Protein AF-A0A1C5R8M7-F1 (afdb_monomer)

Nearest PDB structures (foldseek):
  8i9p-assembly1_LT  TM=1.508E-01  e=4.311E-01  Thermochaetoides thermophila DSM 1495
  6s0x-assembly1_v  TM=2.253E-01  e=4.086E+00  Staphylococcus aureus
  8bsj-assembly1_LU  TM=1.928E-01  e=3.606E+00  Giardia duodenalis
  9c0j-assembly1_A  TM=2.079E-01  e=6.326E+00  Klebsiella pneumoniae

pLDDT: mean 79.64, std 15.18, range [42.84, 93.69]

Structure (mmCIF, N/CA/C/O backbone):
data_AF-A0A1C5R8M7-F1
#
_entry.id   AF-A0A1C5R8M7-F1
#
loop_
_atom_site.group_PDB
_atom_site.id
_atom_site.type_symbol
_atom_site.label_atom_id
_atom_site.label_alt_id
_atom_site.label_comp_id
_atom_site.label_asym_id
_atom_site.label_entity_id
_atom_site.label_seq_id
_atom_site.pdbx_PDB_ins_code
_atom_site.Cartn_x
_atom_site.Cartn_y
_atom_site.Cartn_z
_atom_site.occupancy
_atom_site.B_iso_or_equiv
_atom_site.auth_seq_id
_atom_site.auth_comp_id
_atom_site.auth_asym_id
_atom_site.auth_atom_id
_atom_site.pdbx_PDB_model_num
ATOM 1 N N . MET A 1 1 ? 1.279 -1.368 -1.017 1.00 90.62 1 MET A N 1
ATOM 2 C CA . MET A 1 1 ? -0.050 -0.780 -0.756 1.00 90.62 1 MET A CA 1
ATOM 3 C C . MET A 1 1 ? -0.664 -1.427 0.472 1.00 90.62 1 MET A C 1
ATOM 5 O O . MET A 1 1 ? -0.602 -2.647 0.575 1.00 90.62 1 MET A O 1
ATOM 9 N N . TYR A 1 2 ? -1.199 -0.634 1.396 1.00 90.81 2 TYR A N 1
ATOM 10 C CA . TYR A 1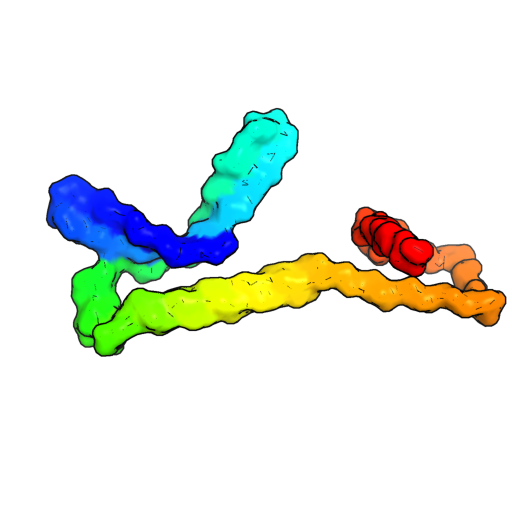 2 ? -1.925 -1.104 2.579 1.00 90.81 2 TYR A CA 1
ATOM 11 C C . TYR A 1 2 ? -2.940 -0.054 3.053 1.00 90.81 2 TYR A C 1
ATOM 13 O O . TYR A 1 2 ? -2.838 1.127 2.704 1.00 90.81 2 TYR A O 1
ATOM 21 N N . LEU A 1 3 ? -3.914 -0.489 3.857 1.00 92.38 3 LEU A N 1
ATOM 22 C CA . LEU A 1 3 ? -4.867 0.397 4.520 1.00 92.38 3 LEU A CA 1
ATOM 23 C C . LEU A 1 3 ? -4.213 1.015 5.762 1.00 92.38 3 LEU A C 1
ATOM 25 O O . LEU A 1 3 ? -3.926 0.325 6.739 1.00 92.38 3 LEU A O 1
ATOM 29 N N . LYS A 1 4 ? -3.962 2.323 5.729 1.00 92.50 4 LYS A N 1
ATOM 30 C CA . LYS A 1 4 ? -3.406 3.087 6.845 1.00 92.50 4 LYS A CA 1
ATOM 31 C C . LYS A 1 4 ? -4.534 3.648 7.703 1.00 92.50 4 LYS A C 1
ATOM 33 O O . LYS A 1 4 ? -5.408 4.357 7.203 1.00 92.50 4 LYS A O 1
ATOM 38 N N . LYS A 1 5 ? -4.461 3.373 9.004 1.00 92.19 5 LYS A N 1
ATOM 39 C CA . LYS A 1 5 ? -5.336 3.938 10.035 1.00 92.19 5 LYS A CA 1
ATOM 40 C C . LYS A 1 5 ? -4.555 5.030 10.761 1.00 92.19 5 LYS A C 1
ATOM 42 O O . LYS A 1 5 ? -3.517 4.738 11.348 1.00 92.19 5 LYS A O 1
ATOM 47 N N . THR A 1 6 ? -5.006 6.277 10.669 1.00 90.38 6 THR A N 1
ATOM 48 C CA . THR A 1 6 ? -4.362 7.408 11.357 1.00 90.38 6 THR A CA 1
ATOM 49 C C . THR A 1 6 ? -5.316 7.946 12.420 1.00 90.38 6 THR A C 1
ATOM 51 O O . THR A 1 6 ? -6.357 8.492 12.045 1.00 90.38 6 THR A O 1
ATOM 54 N N . PRO A 1 7 ? -5.013 7.781 13.718 1.00 90.06 7 PRO A N 1
ATOM 55 C CA . PRO A 1 7 ? -5.783 8.426 14.772 1.00 90.06 7 PRO A CA 1
ATOM 56 C C . PRO A 1 7 ? -5.433 9.918 14.838 1.00 90.06 7 PRO A C 1
ATOM 58 O O . PRO A 1 7 ? -4.262 10.28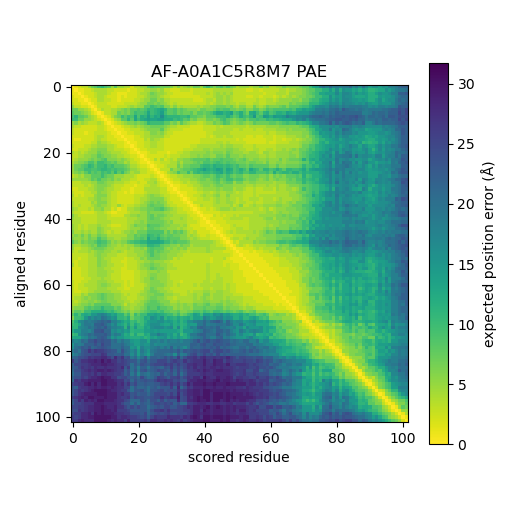9 14.756 1.00 90.06 7 PRO A O 1
ATOM 61 N N . ASN A 1 8 ? -6.441 10.775 14.986 1.00 86.75 8 ASN A N 1
ATOM 62 C CA . ASN A 1 8 ? -6.259 12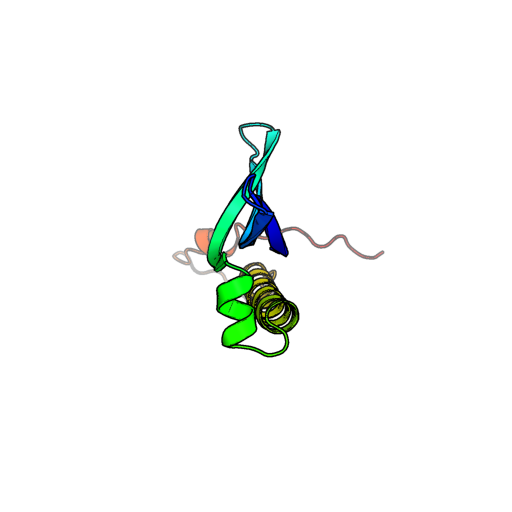.203 15.256 1.00 86.75 8 ASN A CA 1
ATOM 63 C C . ASN A 1 8 ? -6.405 12.513 16.753 1.00 86.75 8 ASN A C 1
ATOM 65 O O . ASN A 1 8 ? -7.012 11.740 17.492 1.00 86.75 8 ASN A O 1
ATOM 69 N N . LEU A 1 9 ? -5.935 13.696 17.176 1.00 79.19 9 LEU A N 1
ATOM 70 C CA . LEU A 1 9 ? -6.086 14.189 18.558 1.00 79.19 9 LEU A CA 1
ATOM 71 C C . LEU A 1 9 ? -7.543 14.178 19.053 1.00 79.19 9 LEU A C 1
ATOM 73 O O . LEU A 1 9 ? -7.788 13.955 20.230 1.00 79.19 9 LEU A O 1
ATOM 77 N N . ASN A 1 10 ? -8.511 14.356 18.150 1.00 80.50 10 ASN A N 1
ATOM 78 C CA . ASN A 1 10 ? -9.940 14.362 18.477 1.00 80.50 10 ASN A CA 1
ATOM 79 C C . ASN A 1 10 ? -10.548 12.947 18.600 1.00 80.50 10 ASN A C 1
ATOM 81 O O . ASN A 1 10 ? -11.766 12.807 18.540 1.00 80.50 10 ASN A O 1
ATOM 85 N N . GLY A 1 11 ? -9.732 11.887 18.651 1.00 84.31 11 GLY A N 1
ATOM 86 C CA . GLY A 1 11 ? -10.179 10.489 18.751 1.00 84.31 11 GLY A CA 1
ATOM 87 C C . GLY A 1 11 ? -10.718 9.881 17.450 1.00 84.31 11 GLY A C 1
ATOM 88 O O . GLY A 1 11 ? -10.910 8.673 17.364 1.00 84.31 11 GLY A O 1
ATOM 89 N N . ARG A 1 12 ? -10.916 10.689 16.403 1.00 88.00 12 ARG A N 1
ATOM 90 C CA . ARG A 1 12 ? -11.397 10.206 15.103 1.00 88.00 12 ARG A CA 1
ATOM 91 C C . ARG A 1 12 ? -10.305 9.457 14.348 1.00 88.00 12 ARG A C 1
ATOM 93 O O . ARG A 1 12 ? -9.175 9.941 14.231 1.00 88.00 12 ARG A O 1
ATOM 100 N N . ILE A 1 13 ? -10.666 8.314 13.770 1.00 91.00 13 ILE A N 1
ATOM 101 C CA . ILE A 1 13 ? -9.768 7.498 12.947 1.00 91.00 13 ILE A CA 1
ATOM 102 C C . ILE A 1 13 ? -10.009 7.816 11.472 1.00 91.00 13 ILE A C 1
ATOM 104 O O . ILE A 1 13 ? -11.116 7.655 10.955 1.00 91.00 13 ILE A O 1
ATOM 108 N N . ARG A 1 14 ? -8.953 8.239 10.774 1.00 90.50 14 ARG A N 1
ATOM 109 C CA . ARG A 1 14 ? -8.965 8.432 9.321 1.00 90.50 14 ARG A CA 1
ATOM 110 C C . ARG A 1 14 ? -8.394 7.209 8.611 1.00 90.50 14 ARG A C 1
ATOM 112 O O . ARG A 1 14 ? -7.308 6.735 8.960 1.00 90.50 14 ARG A O 1
ATOM 119 N N . LEU A 1 15 ? -9.097 6.747 7.580 1.00 91.69 15 LEU A N 1
ATOM 120 C CA . LEU A 1 15 ? -8.665 5.676 6.688 1.00 91.69 15 LEU A CA 1
ATOM 121 C C . LEU A 1 15 ? -8.112 6.244 5.374 1.00 91.69 15 LEU A C 1
ATOM 123 O O . LEU A 1 15 ? -8.756 7.056 4.702 1.00 91.69 15 LEU A O 1
ATOM 127 N N . SER A 1 16 ? -6.927 5.771 4.987 1.00 92.81 16 SER A N 1
ATOM 128 C CA . SER A 1 16 ? -6.293 6.090 3.703 1.00 92.81 16 SER A CA 1
ATOM 129 C C . SER A 1 16 ? -5.579 4.867 3.132 1.00 92.81 16 SER A C 1
ATOM 131 O O . SER A 1 16 ? -4.943 4.120 3.870 1.00 92.81 16 SER A O 1
ATOM 133 N N . ILE A 1 17 ? -5.615 4.685 1.814 1.00 92.94 17 ILE A N 1
ATOM 134 C CA . ILE A 1 17 ? -4.820 3.673 1.111 1.00 92.94 17 ILE A CA 1
ATOM 135 C C . ILE A 1 17 ? -3.478 4.293 0.734 1.00 92.94 17 ILE A C 1
ATOM 137 O O . ILE A 1 17 ? -3.408 5.295 0.015 1.00 92.94 17 ILE A O 1
ATOM 141 N N . VAL A 1 18 ? -2.400 3.690 1.224 1.00 93.69 18 VAL A N 1
ATOM 142 C CA . VAL A 1 18 ? -1.042 4.212 1.065 1.00 93.69 18 VAL A CA 1
ATOM 143 C C . VAL A 1 18 ? -0.159 3.166 0.409 1.00 93.69 18 VAL A C 1
ATOM 145 O O . VAL A 1 18 ? -0.231 1.976 0.714 1.00 93.69 18 VAL A O 1
ATOM 148 N N . ASP A 1 19 ? 0.709 3.616 -0.488 1.00 91.75 19 ASP A N 1
ATOM 149 C CA . A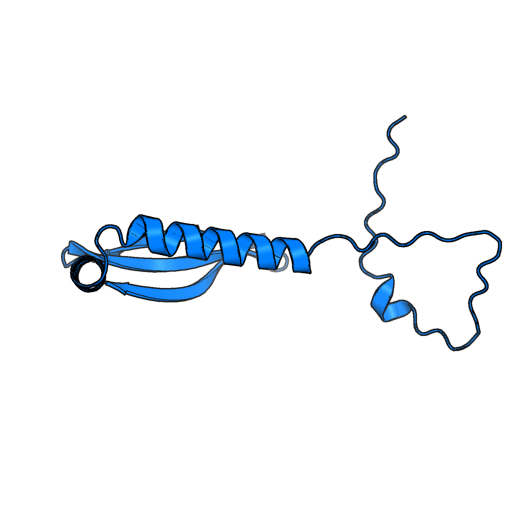SP A 1 19 ? 1.747 2.800 -1.095 1.00 91.75 19 ASP A CA 1
ATOM 150 C C . ASP A 1 19 ? 3.128 3.263 -0.664 1.00 91.75 19 ASP A C 1
ATOM 152 O O . ASP A 1 19 ? 3.461 4.445 -0.727 1.00 91.75 19 ASP A O 1
ATOM 156 N N . THR A 1 20 ? 3.942 2.317 -0.220 1.0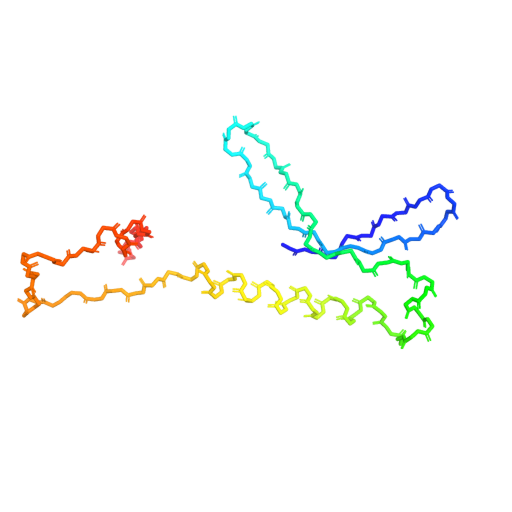0 90.88 20 THR A N 1
ATOM 157 C CA . THR A 1 20 ? 5.338 2.563 0.110 1.00 90.88 20 THR A CA 1
ATOM 158 C C . THR A 1 20 ? 6.191 2.340 -1.127 1.00 90.88 20 THR A C 1
ATOM 160 O O . THR A 1 20 ? 6.042 1.345 -1.837 1.00 90.88 20 THR A O 1
ATOM 163 N N . TYR A 1 21 ? 7.092 3.277 -1.392 1.00 89.69 21 TYR A N 1
ATOM 164 C CA . TYR A 1 21 ? 8.088 3.155 -2.446 1.00 89.69 21 TYR A CA 1
ATOM 165 C C . TYR A 1 21 ? 9.456 3.577 -1.919 1.00 89.69 21 TYR A C 1
ATOM 167 O O . TYR A 1 21 ? 9.565 4.403 -1.011 1.00 89.69 21 TYR A O 1
ATOM 175 N N . TYR A 1 22 ? 10.504 2.988 -2.484 1.00 88.44 22 TYR A N 1
ATOM 176 C CA . TYR A 1 22 ? 11.873 3.321 -2.126 1.00 88.44 22 TYR A CA 1
ATOM 177 C C . TYR A 1 22 ? 12.381 4.462 -3.008 1.00 88.44 22 TYR A C 1
ATOM 179 O O . TYR A 1 22 ? 12.394 4.347 -4.236 1.00 88.44 22 TYR A O 1
ATOM 187 N N . ASP A 1 23 ? 12.794 5.561 -2.384 1.00 88.62 23 ASP A N 1
ATOM 188 C CA . ASP A 1 23 ? 13.425 6.684 -3.068 1.00 88.62 23 ASP A CA 1
ATOM 189 C C . ASP A 1 23 ? 14.939 6.444 -3.135 1.00 88.62 23 ASP A C 1
ATOM 191 O O . ASP A 1 23 ? 15.649 6.574 -2.134 1.00 88.62 23 ASP A O 1
ATOM 195 N N . LYS A 1 24 ? 15.436 6.088 -4.327 1.00 87.00 24 LYS A N 1
ATOM 196 C CA . LYS A 1 24 ? 16.864 5.810 -4.556 1.00 87.00 24 LYS A CA 1
ATOM 197 C C . LYS A 1 24 ? 17.744 7.048 -4.372 1.00 87.00 24 LYS A C 1
ATOM 199 O O . LYS A 1 24 ? 18.888 6.900 -3.956 1.00 87.00 24 LYS A O 1
ATOM 204 N N . ALA A 1 25 ? 17.229 8.245 -4.659 1.00 89.50 25 ALA A N 1
ATOM 205 C CA . ALA A 1 25 ? 18.008 9.477 -4.561 1.00 89.50 25 ALA A CA 1
ATOM 206 C C . ALA A 1 25 ? 18.252 9.861 -3.098 1.00 89.50 25 ALA A C 1
ATOM 208 O O . ALA A 1 25 ? 19.350 10.268 -2.730 1.00 89.50 25 ALA A O 1
ATOM 209 N N . LYS A 1 26 ? 17.233 9.689 -2.249 1.00 86.75 26 LYS A N 1
ATOM 210 C CA . LYS A 1 26 ? 17.290 10.058 -0.825 1.00 86.75 26 LYS A CA 1
ATOM 211 C C . LYS A 1 26 ? 17.565 8.877 0.112 1.00 86.75 26 LYS A C 1
ATOM 213 O O . LYS A 1 26 ? 17.579 9.067 1.324 1.00 86.75 26 LYS A O 1
ATOM 218 N N . LYS A 1 27 ? 17.775 7.675 -0.445 1.00 90.69 27 LYS A N 1
ATOM 219 C CA . LYS A 1 27 ? 18.018 6.405 0.266 1.00 90.69 27 LYS A CA 1
ATOM 220 C C . LYS A 1 27 ? 17.008 6.127 1.390 1.00 90.69 27 LYS A C 1
ATOM 222 O O . LYS A 1 27 ? 17.357 5.531 2.406 1.00 90.69 27 LYS A O 1
ATOM 227 N N . CYS A 1 28 ? 15.756 6.554 1.225 1.00 88.44 28 CYS A N 1
ATOM 228 C CA . CYS A 1 28 ? 14.729 6.437 2.257 1.00 88.44 28 CYS A CA 1
ATOM 229 C C . CYS A 1 28 ? 13.400 5.915 1.700 1.00 88.44 28 CYS A C 1
ATOM 231 O O . CYS A 1 28 ? 13.049 6.121 0.536 1.00 88.44 28 CYS A O 1
ATOM 233 N N . SER A 1 29 ? 12.647 5.222 2.554 1.00 88.12 29 SER A N 1
ATOM 234 C CA . SER A 1 29 ? 11.309 4.737 2.221 1.00 88.12 29 SER A CA 1
ATOM 235 C C . SER A 1 29 ? 10.305 5.879 2.328 1.00 88.12 29 SER A C 1
ATOM 237 O O . SER A 1 29 ? 10.148 6.488 3.386 1.00 88.12 29 SER A O 1
ATOM 239 N N . ARG A 1 30 ? 9.599 6.158 1.233 1.00 90.38 30 ARG A N 1
ATOM 240 C CA . ARG A 1 30 ? 8.548 7.175 1.165 1.00 90.38 30 ARG A CA 1
ATOM 241 C C . ARG A 1 30 ? 7.179 6.525 1.051 1.00 90.38 30 ARG A C 1
ATOM 243 O O . ARG A 1 30 ? 7.027 5.400 0.581 1.00 90.38 30 ARG A O 1
ATOM 250 N N . GLN A 1 31 ? 6.168 7.266 1.484 1.00 91.56 31 GLN A N 1
ATOM 251 C CA . GLN A 1 31 ? 4.766 6.885 1.381 1.00 91.56 31 GLN A CA 1
ATOM 252 C C . GLN A 1 31 ? 4.076 7.798 0.366 1.00 91.56 31 GLN A C 1
ATOM 254 O O . GLN A 1 31 ? 4.210 9.018 0.438 1.00 91.56 31 GLN A O 1
ATOM 259 N N . LYS A 1 32 ? 3.345 7.210 -0.580 1.00 91.19 32 LYS A N 1
ATOM 260 C CA . LYS A 1 32 ? 2.446 7.906 -1.499 1.00 91.19 32 LYS A CA 1
ATOM 261 C C . LYS A 1 32 ? 1.014 7.526 -1.152 1.00 91.19 32 LYS A C 1
ATOM 263 O O . LYS A 1 32 ? 0.663 6.349 -1.173 1.00 91.19 32 LYS A O 1
ATOM 268 N N . THR A 1 33 ? 0.186 8.513 -0.845 1.00 91.81 33 THR A N 1
ATOM 269 C CA . THR A 1 33 ? -1.254 8.297 -0.678 1.00 91.81 33 THR A CA 1
ATOM 270 C C . THR A 1 33 ? -1.868 8.056 -2.053 1.00 91.81 33 THR A C 1
ATOM 272 O O . THR A 1 33 ? -1.701 8.889 -2.942 1.00 91.81 33 THR A O 1
ATOM 275 N N . ILE A 1 34 ? -2.524 6.910 -2.236 1.00 89.00 34 ILE A N 1
ATOM 276 C CA . ILE A 1 34 ? -3.222 6.577 -3.486 1.00 89.00 34 ILE A CA 1
ATOM 277 C C . ILE A 1 34 ? -4.651 7.093 -3.412 1.00 89.00 34 ILE A C 1
ATOM 279 O O . ILE A 1 34 ? -5.063 7.888 -4.246 1.00 89.00 34 ILE A O 1
ATOM 283 N N . GLU A 1 35 ? -5.380 6.677 -2.379 1.00 90.00 35 GLU A N 1
ATOM 284 C CA . GLU A 1 35 ? -6.772 7.059 -2.161 1.00 90.00 35 GLU A CA 1
ATOM 285 C C . GLU A 1 35 ? -6.952 7.485 -0.702 1.00 90.00 35 GLU A C 1
ATOM 287 O O . GLU A 1 35 ? -6.532 6.792 0.229 1.00 90.00 35 GLU A O 1
ATOM 292 N N . SER A 1 36 ? -7.576 8.643 -0.492 1.00 90.31 36 SER A N 1
ATOM 293 C CA . SER A 1 36 ? -8.061 9.053 0.828 1.00 90.31 36 SER A CA 1
ATOM 294 C C . SER A 1 36 ? -9.513 8.619 0.951 1.00 90.31 36 SER A C 1
ATOM 296 O O . SER A 1 36 ? -10.346 9.124 0.208 1.00 90.31 36 SER A O 1
ATOM 298 N N . ILE A 1 37 ? -9.809 7.697 1.867 1.00 89.94 37 ILE A N 1
ATOM 299 C CA . ILE A 1 37 ? -11.158 7.135 2.000 1.00 89.94 37 ILE A CA 1
ATOM 300 C C . ILE A 1 37 ? -12.044 8.086 2.809 1.00 89.94 37 ILE A C 1
ATOM 302 O O . ILE A 1 37 ? -13.140 8.422 2.376 1.00 89.94 37 ILE A O 1
ATOM 306 N N . GLY A 1 38 ? -11.561 8.534 3.973 1.00 89.75 38 GLY A N 1
ATOM 307 C CA . GLY A 1 38 ? -12.319 9.412 4.867 1.00 89.75 38 GLY A CA 1
ATOM 308 C C . GLY A 1 38 ? -12.282 8.954 6.322 1.00 89.75 38 GLY A C 1
ATOM 309 O O . GLY A 1 38 ? -11.296 8.359 6.767 1.00 89.75 38 GLY A O 1
ATOM 310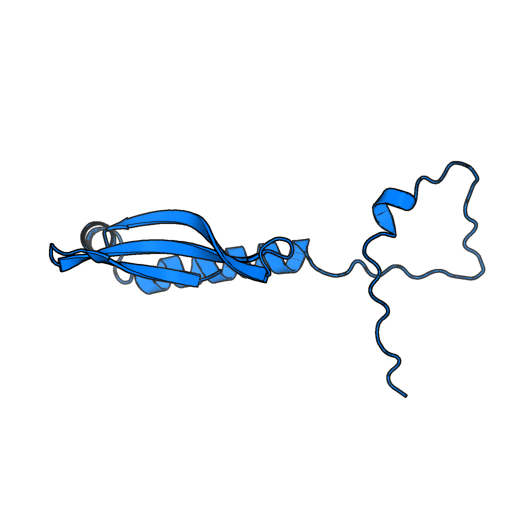 N N . TRP A 1 39 ? -13.339 9.269 7.068 1.00 90.56 39 TRP A N 1
ATOM 311 C CA . TRP A 1 39 ? -13.470 8.965 8.494 1.00 90.56 39 TRP A CA 1
ATOM 312 C C . TRP A 1 39 ? -14.143 7.617 8.727 1.00 90.56 39 TRP A C 1
ATOM 314 O O . TRP A 1 39 ? -15.114 7.289 8.051 1.00 90.56 39 TRP A O 1
ATOM 324 N N . LEU A 1 40 ? -13.653 6.859 9.709 1.00 89.12 40 LEU A N 1
ATOM 325 C CA . LEU A 1 40 ? -14.224 5.559 10.063 1.00 89.12 40 LEU A CA 1
ATOM 326 C C . LEU A 1 40 ? -15.706 5.677 10.470 1.00 89.12 40 LEU A C 1
ATOM 328 O O . LEU A 1 40 ? -16.523 4.932 9.939 1.00 89.12 40 LEU A O 1
ATOM 332 N N . ASP A 1 41 ? -16.060 6.684 11.276 1.00 87.62 41 ASP A N 1
ATOM 333 C CA . ASP A 1 41 ? -17.435 6.927 11.754 1.00 87.62 41 ASP A CA 1
ATOM 334 C C . ASP A 1 41 ? -18.464 7.097 10.620 1.00 87.62 41 ASP A C 1
ATOM 336 O O . ASP A 1 41 ? -19.635 6.737 10.741 1.00 87.62 41 ASP A O 1
ATOM 340 N N . GLU A 1 42 ? -18.053 7.695 9.500 1.00 89.75 42 GLU A N 1
ATOM 341 C CA . GLU A 1 42 ? -18.926 7.901 8.338 1.00 89.75 42 GLU A CA 1
ATOM 342 C C . GLU A 1 42 ? -19.090 6.622 7.514 1.00 89.75 42 GLU A C 1
ATOM 344 O O . GLU A 1 42 ? -20.099 6.443 6.828 1.00 89.75 42 GLU A O 1
ATOM 349 N N . LEU A 1 43 ? -18.087 5.746 7.558 1.00 88.44 43 LEU A N 1
ATOM 350 C CA . LEU A 1 43 ? -18.046 4.504 6.799 1.00 88.44 43 LEU A CA 1
ATOM 351 C C . LEU A 1 43 ? -18.792 3.386 7.521 1.00 88.44 43 LEU A C 1
ATOM 353 O O . LEU A 1 43 ? -19.478 2.621 6.852 1.00 88.44 43 LEU A O 1
ATOM 357 N N . GLU A 1 44 ? -18.731 3.341 8.852 1.00 89.56 44 GLU A N 1
ATOM 358 C CA . GLU A 1 44 ? -19.511 2.408 9.682 1.00 89.56 44 GLU A CA 1
ATOM 359 C C . GLU A 1 44 ? -21.026 2.601 9.508 1.00 89.56 44 GLU A C 1
ATOM 361 O O . GLU A 1 44 ? -21.792 1.651 9.593 1.00 89.56 44 GLU A O 1
ATOM 366 N N . LYS A 1 45 ? -21.479 3.815 9.167 1.00 90.81 45 LYS A N 1
ATOM 367 C CA . LYS A 1 45 ? -22.895 4.082 8.843 1.00 90.81 45 LYS A CA 1
ATOM 368 C C . LYS A 1 45 ? -23.324 3.552 7.475 1.00 90.81 45 LYS A C 1
ATOM 370 O O . LYS A 1 45 ? -24.515 3.394 7.229 1.00 90.81 45 LYS A O 1
ATOM 375 N N . LYS A 1 46 ? -22.373 3.369 6.557 1.00 88.19 46 LYS A N 1
ATOM 376 C CA . LYS A 1 46 ? -22.628 2.990 5.156 1.00 88.19 46 LYS A CA 1
ATOM 377 C C . LYS A 1 46 ? -22.370 1.510 4.896 1.00 88.19 46 LYS A C 1
ATOM 379 O O . LYS A 1 46 ? -22.968 0.944 3.987 1.00 88.19 46 LYS A O 1
ATOM 384 N N . TYR A 1 47 ? -21.469 0.905 5.661 1.00 87.56 47 TYR A N 1
ATOM 385 C CA . TYR A 1 47 ? -21.011 -0.465 5.487 1.00 87.56 47 TYR A CA 1
ATOM 386 C C . TYR A 1 47 ? -20.945 -1.149 6.850 1.00 87.56 47 TYR A C 1
ATOM 388 O O . TYR A 1 47 ? -20.415 -0.562 7.787 1.00 87.56 47 TYR A O 1
ATOM 396 N N . ASN A 1 48 ? -21.405 -2.401 6.931 1.00 85.06 48 ASN A N 1
ATOM 397 C CA . ASN A 1 48 ? -21.296 -3.204 8.155 1.00 85.06 48 ASN A CA 1
ATOM 398 C C . ASN A 1 48 ? -19.831 -3.394 8.587 1.00 85.06 48 ASN A C 1
ATOM 400 O O . ASN A 1 48 ? -19.509 -3.221 9.753 1.00 85.06 48 ASN A O 1
ATOM 404 N N . ASP A 1 49 ? -18.941 -3.691 7.630 1.00 87.69 49 ASP A N 1
ATOM 405 C CA . ASP A 1 49 ? -17.511 -3.916 7.872 1.00 87.69 49 ASP A CA 1
ATOM 406 C C . ASP A 1 49 ? -16.651 -3.050 6.936 1.00 87.69 49 ASP A C 1
ATOM 408 O O . ASP A 1 49 ? -16.104 -3.536 5.934 1.00 87.69 49 ASP A O 1
ATOM 412 N N . PRO A 1 50 ? -16.495 -1.745 7.227 1.00 85.94 50 PRO A N 1
ATOM 413 C CA . PRO A 1 50 ? -15.776 -0.836 6.340 1.00 85.94 50 PRO A CA 1
ATOM 414 C C . PRO A 1 50 ? -14.312 -1.256 6.167 1.00 85.94 50 PRO A C 1
ATOM 416 O O . PRO A 1 50 ? -13.760 -1.165 5.072 1.00 85.94 50 PRO A O 1
ATOM 419 N N . ILE A 1 51 ? -13.684 -1.791 7.218 1.00 87.00 51 ILE A N 1
ATOM 420 C CA . ILE A 1 51 ? -12.296 -2.264 7.168 1.00 87.00 51 ILE A CA 1
ATOM 421 C C . ILE A 1 51 ? -12.153 -3.394 6.144 1.00 87.00 51 ILE A C 1
ATOM 423 O O . ILE A 1 51 ? -11.278 -3.306 5.286 1.00 87.00 51 ILE A O 1
ATOM 427 N N . ALA A 1 52 ? -13.023 -4.408 6.186 1.00 90.88 52 ALA A N 1
ATOM 428 C CA . ALA A 1 52 ? -12.969 -5.543 5.266 1.00 90.88 52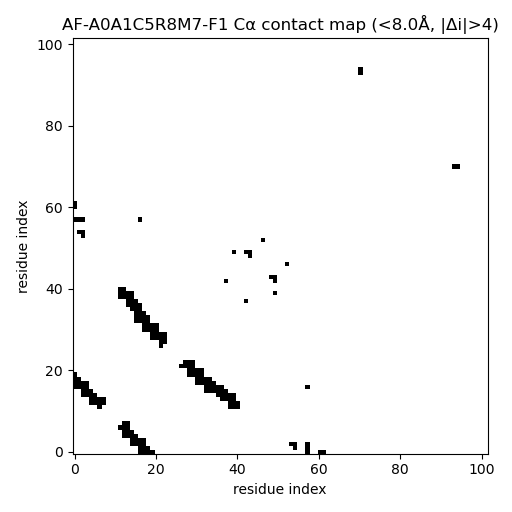 ALA A CA 1
ATOM 429 C C . ALA A 1 52 ? -13.219 -5.112 3.812 1.00 90.88 52 ALA A C 1
ATOM 431 O O . ALA A 1 52 ? -12.504 -5.539 2.902 1.00 90.88 52 ALA A O 1
ATOM 432 N N . HIS A 1 53 ? -14.174 -4.201 3.597 1.00 90.56 53 HIS A N 1
ATOM 433 C CA . HIS A 1 53 ? -14.469 -3.656 2.273 1.00 90.56 53 HIS A CA 1
ATOM 434 C C . HIS A 1 53 ? -13.238 -2.979 1.642 1.00 90.56 53 HIS A C 1
ATOM 436 O O . HIS A 1 53 ? -12.858 -3.282 0.507 1.00 90.56 53 HIS A O 1
ATOM 442 N N . PHE A 1 54 ? -12.559 -2.100 2.387 1.00 89.75 54 PHE A N 1
ATOM 443 C CA . PHE A 1 54 ? -11.359 -1.429 1.878 1.00 89.75 54 PHE A CA 1
ATOM 444 C C . PHE A 1 54 ? -10.132 -2.341 1.835 1.00 89.75 54 PHE A C 1
ATOM 446 O O . PHE A 1 54 ? -9.284 -2.150 0.966 1.00 89.75 54 PHE A O 1
ATOM 453 N N . GLN A 1 55 ? -10.047 -3.360 2.693 1.00 90.50 55 GLN A N 1
ATOM 454 C CA . GLN A 1 55 ? -9.008 -4.390 2.616 1.00 90.50 55 GLN A CA 1
ATOM 455 C C . GLN A 1 55 ? -9.058 -5.113 1.261 1.00 90.50 55 GLN A C 1
ATOM 457 O O . GLN A 1 55 ? -8.048 -5.189 0.563 1.00 90.50 55 GLN A O 1
ATOM 462 N N . LYS A 1 56 ? -10.255 -5.535 0.835 1.00 91.94 56 LYS A N 1
ATOM 463 C CA . LYS A 1 56 ? -10.473 -6.177 -0.468 1.00 91.94 56 LYS A CA 1
ATOM 464 C C . LYS A 1 56 ? -10.106 -5.252 -1.632 1.00 91.94 56 LYS A C 1
ATOM 466 O O . LYS A 1 56 ? -9.483 -5.680 -2.601 1.00 91.94 56 LYS A O 1
ATOM 471 N N . ARG A 1 57 ? -10.423 -3.957 -1.521 1.00 90.88 57 ARG A N 1
ATOM 472 C CA . ARG A 1 57 ? -10.015 -2.951 -2.518 1.00 90.88 57 ARG A CA 1
ATOM 473 C C . ARG A 1 57 ? -8.492 -2.786 -2.586 1.00 90.88 57 ARG A C 1
ATOM 475 O O . ARG A 1 57 ? -7.936 -2.669 -3.675 1.00 90.88 57 ARG A O 1
ATOM 482 N N . VAL A 1 58 ? -7.798 -2.820 -1.446 1.00 91.75 58 VAL A N 1
ATOM 483 C CA . VAL A 1 58 ? -6.325 -2.803 -1.401 1.00 91.75 58 VAL A CA 1
ATOM 484 C C . VAL A 1 58 ? -5.733 -4.031 -2.092 1.00 91.75 58 VAL A C 1
ATOM 486 O O . VAL A 1 58 ? -4.749 -3.894 -2.819 1.00 91.75 58 VAL A O 1
ATOM 489 N N . GLU A 1 59 ? -6.316 -5.213 -1.896 1.00 91.50 59 GLU A N 1
ATOM 490 C CA . GLU A 1 59 ? -5.879 -6.442 -2.568 1.00 91.50 59 GLU A CA 1
ATOM 491 C C . GLU A 1 59 ? -6.043 -6.353 -4.086 1.00 91.50 59 GLU A C 1
ATOM 493 O O . GLU A 1 59 ? -5.102 -6.672 -4.813 1.00 91.50 59 GLU A O 1
ATOM 498 N N . GLN A 1 60 ? -7.175 -5.830 -4.566 1.00 90.75 60 GLN A N 1
ATOM 499 C CA . GLN A 1 60 ? -7.397 -5.578 -5.993 1.00 90.75 60 GLN A CA 1
ATOM 500 C C . GLN A 1 60 ? -6.344 -4.626 -6.576 1.00 90.75 60 GLN A C 1
ATOM 502 O O . GLN A 1 60 ? -5.703 -4.949 -7.575 1.00 90.75 60 GLN A O 1
ATOM 507 N N . LEU A 1 61 ? -6.087 -3.491 -5.916 1.00 89.25 61 LEU A N 1
ATOM 508 C CA . LEU A 1 61 ? -5.059 -2.535 -6.351 1.00 89.25 61 LEU A CA 1
ATOM 509 C C . L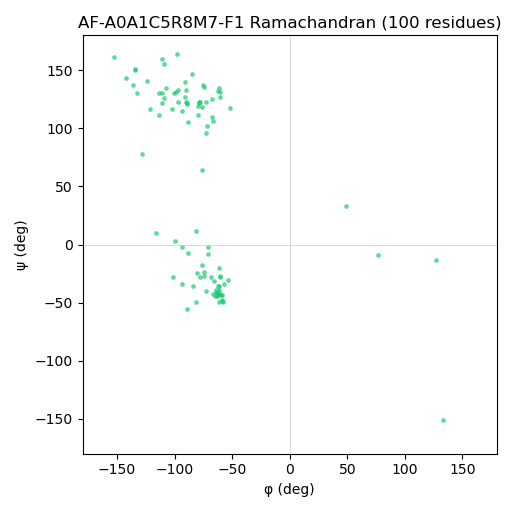EU A 1 61 ? -3.648 -3.142 -6.327 1.00 89.25 61 LEU A C 1
ATOM 511 O O . LEU A 1 61 ? -2.810 -2.841 -7.181 1.00 89.25 61 LEU A O 1
ATOM 515 N N . LYS A 1 62 ? -3.365 -4.013 -5.352 1.00 89.62 62 LYS A N 1
ATOM 516 C CA . LYS A 1 62 ? -2.093 -4.736 -5.266 1.00 89.62 62 LYS A CA 1
ATOM 517 C C . LYS A 1 62 ? -1.944 -5.719 -6.427 1.00 89.62 62 LYS A C 1
ATOM 519 O O . LYS A 1 62 ? -0.861 -5.770 -7.009 1.00 89.62 62 LYS A O 1
ATOM 524 N N . ALA A 1 63 ? -3.002 -6.450 -6.772 1.00 88.88 63 ALA A N 1
ATOM 525 C CA . ALA A 1 63 ? -3.020 -7.364 -7.909 1.00 88.88 63 ALA A CA 1
ATOM 526 C C . ALA A 1 63 ? -2.823 -6.614 -9.235 1.00 88.88 63 ALA A C 1
ATOM 528 O O . ALA A 1 63 ? -1.977 -7.007 -10.030 1.00 88.88 63 ALA A O 1
ATOM 529 N N . GLU A 1 64 ? -3.501 -5.481 -9.433 1.00 88.06 64 GLU A N 1
ATOM 530 C CA . GLU A 1 64 ? -3.327 -4.642 -10.627 1.00 88.06 64 GLU A CA 1
ATOM 531 C C . GLU A 1 64 ? -1.896 -4.093 -10.738 1.00 88.06 64 GLU A C 1
ATOM 533 O O . GLU A 1 64 ? -1.271 -4.137 -11.803 1.00 88.06 64 GLU A O 1
ATOM 538 N N . LYS A 1 65 ? -1.317 -3.633 -9.619 1.00 85.94 65 LYS A N 1
ATOM 539 C CA . LYS A 1 65 ? 0.085 -3.198 -9.585 1.00 85.94 65 LYS A CA 1
ATOM 540 C C . LYS A 1 65 ? 1.036 -4.343 -9.925 1.00 85.94 65 LYS A C 1
ATOM 542 O O . LYS A 1 65 ? 1.987 -4.108 -10.668 1.00 85.94 65 LYS A O 1
ATOM 547 N N . ALA A 1 66 ? 0.800 -5.534 -9.378 1.00 84.31 66 ALA A N 1
ATOM 548 C CA . ALA A 1 66 ? 1.612 -6.716 -9.639 1.00 84.31 66 ALA A CA 1
ATOM 549 C C . ALA A 1 66 ? 1.511 -7.142 -11.108 1.00 84.31 66 ALA A C 1
ATOM 551 O O . ALA A 1 66 ? 2.543 -7.353 -11.729 1.00 84.31 66 ALA A O 1
ATOM 552 N N . ALA A 1 67 ? 0.309 -7.158 -11.687 1.00 83.88 67 ALA A N 1
ATOM 553 C CA . ALA A 1 67 ? 0.091 -7.463 -13.100 1.00 83.88 67 ALA A CA 1
ATOM 554 C C . ALA A 1 67 ? 0.815 -6.468 -14.019 1.00 83.88 67 ALA A C 1
ATOM 556 O O . ALA A 1 67 ? 1.480 -6.868 -14.968 1.00 83.88 67 ALA A O 1
ATOM 557 N N . ARG A 1 68 ? 0.776 -5.167 -13.703 1.00 80.44 68 ARG A N 1
ATOM 558 C CA . ARG A 1 68 ? 1.512 -4.144 -14.466 1.00 80.44 68 ARG A CA 1
ATOM 559 C C . ARG A 1 68 ? 3.035 -4.247 -14.316 1.00 80.44 68 ARG A C 1
ATOM 561 O O . ARG A 1 68 ? 3.765 -3.788 -15.186 1.00 80.44 68 ARG A O 1
ATOM 568 N N . GLN A 1 69 ? 3.514 -4.770 -13.190 1.00 76.00 69 GLN A N 1
ATOM 569 C CA . GLN A 1 69 ? 4.940 -4.990 -12.925 1.00 76.00 69 GLN A CA 1
ATOM 570 C C . GLN A 1 69 ? 5.406 -6.396 -13.305 1.00 76.00 69 GLN A C 1
ATOM 572 O O . GLN A 1 69 ? 6.590 -6.688 -13.138 1.00 76.00 69 GLN A O 1
ATOM 577 N N . ALA A 1 70 ? 4.500 -7.255 -13.775 1.00 73.31 70 ALA A N 1
ATOM 578 C CA . ALA A 1 70 ? 4.829 -8.623 -14.107 1.00 73.31 70 ALA A CA 1
ATOM 579 C C . ALA A 1 70 ? 5.881 -8.630 -15.227 1.00 73.31 70 ALA A C 1
ATOM 581 O O . ALA A 1 70 ? 5.762 -7.859 -16.187 1.00 73.31 70 ALA A O 1
ATOM 582 N N . PRO A 1 71 ? 6.928 -9.459 -15.097 1.00 69.31 71 PRO A N 1
ATOM 583 C CA . PRO A 1 71 ? 7.913 -9.608 -16.150 1.00 69.31 71 PRO A CA 1
ATOM 584 C C . PRO A 1 71 ? 7.220 -10.124 -17.412 1.00 69.31 71 PRO A C 1
ATOM 586 O O . PRO A 1 71 ? 6.440 -11.074 -17.373 1.00 69.31 71 PRO A O 1
ATOM 589 N N . ILE A 1 72 ? 7.491 -9.468 -18.537 1.00 70.69 72 ILE A N 1
ATOM 590 C CA . ILE A 1 72 ? 7.039 -9.939 -19.842 1.00 70.69 72 ILE A CA 1
ATOM 591 C C . ILE A 1 72 ? 8.006 -11.042 -20.262 1.00 70.69 72 ILE A C 1
ATOM 593 O O . ILE A 1 72 ? 9.202 -10.787 -20.400 1.00 70.69 72 ILE A O 1
ATOM 597 N N . HIS A 1 73 ? 7.492 -12.255 -20.455 1.00 63.66 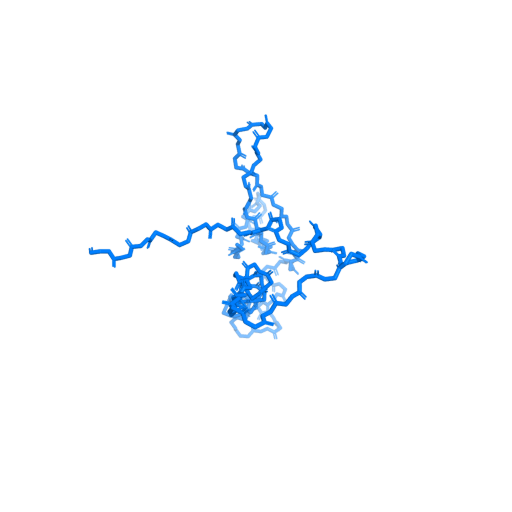73 HIS A N 1
ATOM 598 C CA . HIS A 1 73 ? 8.288 -13.363 -20.967 1.00 63.66 73 HIS A CA 1
ATOM 599 C C . HIS A 1 73 ? 8.451 -13.214 -22.483 1.00 63.66 73 HIS A C 1
ATOM 601 O O . HIS A 1 73 ? 7.461 -13.128 -23.210 1.00 63.66 73 HIS A O 1
ATOM 607 N N . PHE A 1 74 ? 9.696 -13.154 -22.950 1.00 68.50 74 PHE A N 1
ATOM 608 C CA . PHE A 1 74 ? 10.038 -13.074 -24.368 1.00 68.50 74 PHE A CA 1
ATOM 609 C C . PHE A 1 74 ? 10.922 -14.270 -24.711 1.00 68.50 74 PHE A C 1
ATOM 611 O O . PHE A 1 74 ? 12.015 -14.402 -24.166 1.00 68.50 74 PHE A O 1
ATOM 618 N N . THR A 1 75 ? 10.443 -15.142 -25.593 1.00 66.62 75 THR A N 1
ATOM 619 C CA . THR A 1 75 ? 11.214 -16.266 -26.139 1.00 66.62 75 THR A CA 1
ATOM 620 C C . THR A 1 75 ? 11.755 -15.879 -27.506 1.00 66.62 75 THR A C 1
ATOM 622 O O . THR A 1 75 ? 10.988 -15.389 -28.332 1.00 66.62 75 THR A O 1
ATOM 625 N N . PHE A 1 76 ? 13.049 -16.100 -27.731 1.00 75.75 76 PHE A N 1
ATOM 626 C CA . PHE A 1 76 ? 13.684 -15.998 -29.044 1.00 75.75 76 PHE A CA 1
ATOM 627 C C . PHE A 1 76 ? 14.011 -17.397 -29.555 1.00 75.75 76 PHE A C 1
ATOM 629 O O . PHE A 1 76 ? 14.561 -18.209 -28.810 1.00 75.75 76 PHE A O 1
ATOM 636 N N . TYR A 1 77 ? 13.699 -17.651 -30.819 1.00 78.62 77 TYR A N 1
ATOM 637 C CA . TYR A 1 77 ? 14.082 -18.854 -31.549 1.00 78.62 77 TYR A CA 1
ATOM 638 C C . TYR A 1 77 ? 15.104 -18.515 -32.639 1.00 78.62 77 TYR A C 1
ATOM 640 O O . TYR A 1 77 ? 15.178 -17.379 -33.104 1.00 78.62 77 TYR A O 1
ATOM 648 N N . ASP A 1 78 ? 15.856 -19.511 -33.111 1.00 75.12 78 ASP A N 1
ATOM 649 C CA . ASP A 1 78 ? 16.875 -19.326 -34.161 1.00 75.12 78 ASP A CA 1
ATOM 650 C C . ASP A 1 78 ? 16.296 -18.833 -35.502 1.00 75.12 78 ASP A C 1
ATOM 652 O O . ASP A 1 78 ? 17.005 -18.275 -36.343 1.00 75.12 78 ASP A O 1
ATOM 656 N N . SER A 1 79 ? 14.991 -19.027 -35.708 1.00 79.12 79 SER A N 1
ATOM 657 C CA . SER A 1 79 ? 14.240 -18.510 -36.853 1.00 79.12 79 SER A CA 1
ATOM 658 C C . SER A 1 79 ? 13.915 -17.017 -36.758 1.00 79.12 79 SER A C 1
ATOM 660 O O . SER A 1 79 ? 13.588 -16.410 -37.780 1.00 79.12 79 SER A O 1
ATOM 662 N N . ASP A 1 80 ? 13.989 -16.417 -35.568 1.00 75.12 80 ASP A N 1
ATOM 663 C CA . ASP A 1 80 ? 13.611 -15.023 -35.359 1.00 75.12 80 ASP A CA 1
ATOM 664 C C . ASP A 1 80 ? 14.701 -14.095 -35.903 1.00 75.12 80 ASP A C 1
ATOM 666 O O . ASP A 1 80 ? 15.850 -14.092 -35.455 1.00 75.12 80 ASP A O 1
ATOM 670 N N . ARG A 1 81 ? 14.345 -13.274 -36.894 1.00 69.69 81 ARG A N 1
ATOM 671 C CA . ARG A 1 81 ? 15.243 -12.259 -37.453 1.00 69.69 81 ARG A CA 1
ATOM 672 C C . ARG A 1 81 ? 14.771 -10.872 -37.052 1.00 69.69 81 ARG A C 1
ATOM 674 O O . ARG A 1 81 ? 13.629 -10.505 -37.297 1.00 69.69 81 ARG A O 1
ATOM 681 N N . LEU A 1 82 ? 15.676 -10.104 -36.454 1.00 69.94 82 LEU A N 1
ATOM 682 C CA . LEU A 1 82 ? 15.462 -8.695 -36.141 1.00 69.94 82 LEU A CA 1
ATOM 683 C C . LEU A 1 82 ? 15.666 -7.862 -37.405 1.00 69.94 82 LEU A C 1
ATOM 685 O O . LEU A 1 82 ? 16.746 -7.903 -38.002 1.00 69.94 82 LEU A O 1
ATOM 689 N N . CYS A 1 83 ? 14.649 -7.112 -37.821 1.00 64.81 83 CYS A N 1
ATOM 690 C CA . CYS A 1 83 ? 14.752 -6.236 -38.976 1.00 64.81 83 CYS A CA 1
ATOM 691 C C . CYS A 1 83 ? 15.354 -4.884 -38.573 1.00 64.81 83 CYS A C 1
ATOM 693 O O . CYS A 1 83 ? 15.140 -4.360 -37.477 1.00 64.81 83 CYS A O 1
ATOM 695 N N . ILE A 1 84 ? 16.119 -4.283 -39.486 1.00 56.59 84 ILE A N 1
ATOM 696 C CA . ILE A 1 84 ? 16.670 -2.939 -39.293 1.00 56.59 84 ILE A CA 1
ATOM 697 C C . ILE A 1 84 ? 15.495 -1.952 -39.312 1.00 56.59 84 ILE A C 1
ATOM 699 O O . ILE A 1 84 ? 14.868 -1.754 -40.349 1.00 56.59 84 ILE A O 1
ATOM 703 N N . GLY A 1 85 ? 15.181 -1.373 -38.152 1.00 63.66 85 GLY A N 1
ATOM 704 C CA . GLY A 1 85 ? 13.996 -0.533 -37.935 1.00 63.66 85 GLY A CA 1
ATOM 705 C C . GLY A 1 85 ? 13.135 -0.977 -36.749 1.00 63.66 85 GLY A C 1
ATOM 706 O O . GLY A 1 85 ? 12.302 -0.201 -36.281 1.00 63.66 85 GLY A O 1
ATOM 707 N N . ASP A 1 86 ? 13.364 -2.179 -36.210 1.00 65.44 86 ASP A N 1
ATOM 708 C CA . ASP A 1 86 ? 12.685 -2.640 -35.000 1.00 65.44 86 ASP A CA 1
ATOM 709 C C . ASP A 1 86 ? 13.201 -1.894 -33.759 1.00 65.44 86 ASP A C 1
ATOM 711 O O . ASP A 1 86 ? 14.256 -2.191 -33.193 1.00 65.44 86 ASP A O 1
ATOM 715 N N . ASP A 1 87 ? 12.423 -0.915 -33.295 1.00 59.72 87 ASP A N 1
ATOM 716 C CA . ASP A 1 87 ? 12.705 -0.126 -32.092 1.00 59.72 87 ASP A CA 1
ATOM 717 C C . ASP A 1 87 ? 12.397 -0.923 -30.801 1.00 59.72 87 ASP A C 1
ATOM 719 O O . ASP A 1 87 ? 11.532 -0.593 -29.979 1.00 59.72 87 ASP A O 1
ATOM 723 N N . LEU A 1 88 ? 13.137 -2.012 -30.579 1.00 63.75 88 LEU A N 1
ATOM 724 C CA . LEU A 1 88 ? 13.004 -2.879 -29.396 1.00 63.75 88 LEU A CA 1
ATOM 725 C C . LEU A 1 88 ? 13.519 -2.228 -28.105 1.00 63.75 88 LEU A C 1
ATOM 727 O O . LEU A 1 88 ? 13.292 -2.733 -27.003 1.00 63.75 88 LEU A O 1
ATOM 731 N N . ARG A 1 89 ? 14.161 -1.060 -28.214 1.00 57.25 89 ARG A N 1
ATOM 732 C CA . ARG A 1 89 ? 14.790 -0.326 -27.106 1.00 57.25 89 ARG A CA 1
ATOM 733 C C . ARG A 1 89 ? 13.802 0.075 -26.003 1.00 57.25 89 ARG A C 1
ATOM 735 O O . ARG A 1 89 ? 14.200 0.190 -24.843 1.00 57.25 89 ARG A O 1
ATOM 742 N N . LYS A 1 90 ? 12.518 0.260 -26.339 1.00 54.56 90 LYS A N 1
ATOM 743 C CA . LYS A 1 90 ? 11.439 0.507 -25.361 1.00 54.56 90 LYS A CA 1
ATOM 744 C C . LYS A 1 90 ? 10.931 -0.773 -24.682 1.00 54.56 90 LYS A C 1
ATOM 746 O O . LYS A 1 90 ? 10.429 -0.679 -23.568 1.00 54.56 90 LYS A O 1
ATOM 751 N N . LYS A 1 91 ? 11.077 -1.943 -25.318 1.00 52.66 91 LYS A N 1
ATOM 752 C CA . LYS A 1 91 ? 10.556 -3.238 -24.840 1.00 52.66 91 LYS A CA 1
ATOM 753 C C . LYS A 1 91 ? 11.581 -4.042 -24.024 1.00 52.66 91 LYS A C 1
ATOM 755 O O . LYS A 1 91 ? 11.202 -4.676 -23.050 1.00 52.66 91 LYS A O 1
ATOM 760 N N . LEU A 1 92 ? 12.874 -3.958 -24.355 1.00 54.09 92 LEU A N 1
ATOM 761 C CA . LEU A 1 92 ? 13.935 -4.793 -23.758 1.00 54.09 92 LEU A CA 1
ATOM 762 C C . LEU A 1 92 ? 14.566 -4.216 -22.470 1.00 54.09 92 LEU A C 1
ATOM 764 O O . LEU A 1 92 ? 15.355 -4.872 -21.799 1.00 54.09 92 LEU A O 1
ATOM 768 N N . ARG A 1 93 ? 14.236 -2.975 -22.083 1.00 47.75 93 ARG A N 1
ATOM 769 C CA . ARG A 1 93 ? 14.876 -2.278 -20.943 1.00 47.75 93 ARG A CA 1
ATOM 770 C C . ARG A 1 93 ? 14.521 -2.820 -19.547 1.00 47.75 93 ARG A C 1
ATOM 772 O O . ARG A 1 93 ? 15.034 -2.290 -18.564 1.00 47.75 93 ARG A O 1
ATOM 779 N N . LEU A 1 94 ? 13.652 -3.827 -19.443 1.00 45.81 94 LEU A N 1
ATOM 780 C CA . LEU A 1 94 ? 13.182 -4.395 -18.170 1.00 45.81 94 LEU A CA 1
ATOM 781 C C . LEU A 1 94 ? 13.580 -5.865 -17.953 1.00 45.81 94 LEU A C 1
ATOM 783 O O . LEU A 1 94 ? 13.116 -6.472 -16.991 1.00 45.81 94 LEU A O 1
ATOM 787 N N . CYS A 1 95 ? 14.457 -6.430 -18.787 1.00 43.91 95 CYS A N 1
ATOM 788 C CA . CYS A 1 95 ? 14.961 -7.787 -18.586 1.00 43.91 95 CYS A CA 1
ATOM 789 C C . CYS A 1 95 ? 15.831 -7.848 -17.323 1.00 43.91 95 CYS A C 1
ATOM 791 O O . CYS A 1 95 ? 16.960 -7.354 -17.300 1.00 43.91 95 CYS A O 1
ATOM 793 N N . ARG A 1 96 ? 15.299 -8.452 -16.257 1.00 47.00 96 ARG A N 1
ATOM 794 C CA . ARG A 1 96 ? 16.120 -8.997 -15.179 1.00 47.00 96 ARG A CA 1
ATOM 795 C C . ARG A 1 96 ? 16.406 -10.455 -15.572 1.00 47.00 96 ARG A C 1
ATOM 797 O O . ARG A 1 96 ? 15.434 -11.163 -15.814 1.00 47.00 96 ARG A O 1
ATOM 804 N N . PRO A 1 97 ? 17.671 -10.888 -15.700 1.00 47.56 97 PRO A N 1
ATOM 805 C CA . PRO A 1 97 ? 17.958 -12.295 -15.952 1.00 47.56 97 PRO A CA 1
ATOM 806 C C . PRO A 1 97 ? 17.416 -13.127 -14.782 1.00 47.56 97 PRO A C 1
ATOM 808 O O . PRO A 1 97 ? 17.677 -12.802 -13.620 1.00 47.56 97 PRO A O 1
ATOM 811 N N . GLU A 1 98 ? 16.607 -14.139 -15.095 1.00 45.12 98 GLU A N 1
ATOM 812 C CA . GLU A 1 98 ? 16.268 -15.209 -14.154 1.00 45.12 98 GLU A CA 1
ATOM 813 C C . GLU A 1 98 ? 17.579 -15.937 -13.804 1.00 45.12 98 GLU A C 1
ATOM 815 O O . GLU A 1 98 ? 18.368 -16.209 -14.712 1.00 45.12 98 GLU A O 1
ATOM 820 N N . PRO A 1 99 ? 17.883 -16.198 -12.521 1.00 43.72 99 PRO A N 1
ATOM 821 C CA . PRO A 1 99 ? 19.022 -17.035 -12.181 1.00 43.72 99 PRO A CA 1
ATOM 822 C C . PRO A 1 99 ? 18.732 -18.464 -12.650 1.00 43.72 99 PRO A C 1
ATOM 824 O O . PRO A 1 99 ? 17.701 -19.026 -12.284 1.00 43.72 99 PRO A O 1
ATOM 827 N N . ASP A 1 100 ? 19.637 -19.030 -13.450 1.00 42.84 100 ASP A N 1
ATOM 828 C CA . ASP A 1 100 ? 19.602 -20.444 -13.826 1.00 42.84 100 ASP A CA 1
ATOM 829 C C . ASP A 1 100 ? 19.493 -21.298 -12.556 1.00 42.84 100 ASP A C 1
ATOM 831 O O . ASP A 1 100 ? 20.382 -21.274 -11.699 1.00 42.84 100 ASP A O 1
ATOM 835 N N . LEU A 1 101 ? 18.394 -22.046 -12.422 1.00 48.28 101 LEU A N 1
ATOM 836 C CA . LEU A 1 101 ? 18.350 -23.177 -11.503 1.00 48.28 101 LEU A CA 1
ATOM 837 C C . LEU A 1 101 ? 19.207 -24.287 -12.123 1.00 48.28 101 LEU A C 1
ATOM 839 O O . LEU A 1 101 ? 18.738 -25.025 -12.988 1.00 48.28 101 LEU A O 1
ATOM 843 N N . SER A 1 102 ? 20.470 -24.353 -11.697 1.00 47.16 102 SER A N 1
ATOM 844 C CA . SER A 1 102 ? 21.335 -25.535 -11.829 1.00 47.16 102 SER A CA 1
ATOM 845 C C . SER A 1 102 ? 21.206 -26.430 -10.604 1.00 47.16 102 SER A C 1
ATOM 847 O O . SER A 1 102 ? 21.131 -25.872 -9.484 1.00 47.16 102 SER A O 1
#

Secondary structure (DSSP, 8-state):
-EEEEEE-TTSPEEEEEEEEEEETTTTEEEEEEEEEEEEHHHHHTT-S-HHHHHHHHHHHHHHHHHHHHSPPP----TT----TT--GGGTGGG-PPPPP--

Radius of gyration: 21.44 Å; Cα contacts (8 Å, |Δi|>4): 94; chains: 1; bounding box: 44×40×58 Å

Sequence (102 aa):
MYLKKTPNLNGRIRLSIVDTYYDKAKKCSRQKTIESIGWLDELEKKYNDPIAHFQKRVEQLKAEKAARQAPIHFTFYDSDRLCIGDDLRKKLRLCRPEPDLS

Mean predicted aligned error: 11.33 Å

Solvent-accessible surface area (backbone atoms only — not comparable to full-atom values): 6651 Å² total; per-residue (Å²): 101,46,83,43,81,45,76,44,97,84,72,49,42,35,39,31,35,35,29,73,46,77,38,79,91,76,75,43,82,43,78,45,78,77,45,80,76,44,50,50,79,66,36,54,76,75,32,96,53,46,68,61,57,52,50,54,51,43,52,52,55,47,49,54,53,47,62,75,66,50,82,81,86,82,88,86,55,95,85,69,76,86,62,95,83,68,78,51,75,81,72,61,78,73,77,69,83,78,79,80,89,123

Foldseek 3Di:
DAWDWDQDPVRWTWTFDWDWDQDPVVRDIDIDTPGGPGTPVVQVVVDVCSRVVVRVVSVVVVVVVCVVLPDDDDDDDPPDDDDDPPPCVVVPPNDDDDPDPD